Protein AF-A0A2D6MLK2-F1 (afdb_monomer_lite)

pLDDT: mean 83.23, std 15.62, range [35.62, 97.0]

Radius of gyration: 18.43 Å; chains: 1; bounding box: 39×42×41 Å

Secondary structure (DSSP, 8-state):
---HHHHTTS-HHHHHHHH--STT-HHHHHHHHHGGG----PPSS---SS----EESSSSEESSS--PPP-S-GGGT-TTHHHHHHHS------S------

Sequence (101 aa):
MPPEGARERLSEAHCTYLSMSVRHEVTLRANREAFSHFQLRPRRLVDVRELDTRSHLLGPELSCPIVLAPVGSRRAYHPDGELAVALTRRSPCSKHAPLDR

Structure (mmCIF, N/CA/C/O backbone):
data_AF-A0A2D6MLK2-F1
#
_entry.id   AF-A0A2D6MLK2-F1
#
loop_
_atom_site.group_PDB
_atom_site.id
_atom_site.type_symbol
_atom_site.label_atom_id
_atom_site.label_alt_id
_atom_site.label_comp_id
_atom_site.label_asym_id
_atom_site.label_entity_id
_atom_site.label_seq_id
_atom_site.pdbx_PDB_ins_code
_atom_site.Cartn_x
_atom_site.Cartn_y
_atom_site.Cartn_z
_atom_site.occupancy
_atom_site.B_iso_or_equiv
_atom_site.auth_seq_id
_atom_site.auth_comp_id
_atom_site.auth_asym_id
_atom_site.auth_atom_id
_atom_site.pdbx_PDB_model_num
ATOM 1 N N . MET A 1 1 ? -3.622 0.632 -13.521 1.00 55.31 1 MET A N 1
ATOM 2 C CA . MET A 1 1 ? -3.970 1.892 -14.211 1.00 55.31 1 MET A CA 1
ATOM 3 C C . MET A 1 1 ? -3.603 3.043 -13.276 1.00 55.31 1 MET A C 1
ATOM 5 O O . MET A 1 1 ? -4.064 2.992 -12.139 1.00 55.31 1 MET A O 1
ATOM 9 N N . PRO A 1 2 ? -2.732 3.987 -13.681 1.00 62.53 2 PRO A N 1
ATOM 10 C CA . PRO A 1 2 ? -2.346 5.120 -12.840 1.00 62.53 2 PRO A CA 1
ATOM 11 C C . PRO A 1 2 ? -3.523 6.098 -12.656 1.00 62.53 2 PRO A C 1
ATOM 13 O O . PRO A 1 2 ? -4.405 6.129 -13.523 1.00 62.53 2 PRO A O 1
ATOM 16 N N . PRO A 1 3 ? -3.560 6.870 -11.551 1.00 69.94 3 PRO A N 1
ATOM 17 C CA . PRO A 1 3 ? -4.631 7.831 -11.285 1.00 69.94 3 PRO A CA 1
ATOM 18 C C . PRO A 1 3 ? -4.693 8.899 -12.383 1.00 69.94 3 PRO A C 1
ATOM 20 O O . PRO A 1 3 ? -3.670 9.232 -12.980 1.00 69.94 3 PRO A O 1
ATOM 23 N N . GLU A 1 4 ? -5.887 9.435 -12.645 1.00 70.19 4 GLU A N 1
ATOM 24 C CA . GLU A 1 4 ? -6.148 10.335 -13.782 1.00 70.19 4 GLU A CA 1
ATOM 25 C C . GLU A 1 4 ? -5.171 11.519 -13.834 1.00 70.19 4 GLU A C 1
ATOM 27 O O . GLU A 1 4 ? -4.519 11.717 -14.855 1.00 70.19 4 GLU A O 1
ATOM 32 N N . GLY A 1 5 ? -4.923 12.194 -12.706 1.00 74.31 5 GLY A N 1
ATOM 33 C CA . GLY A 1 5 ? -3.979 13.321 -12.642 1.00 74.31 5 GLY A CA 1
ATOM 34 C C . GLY A 1 5 ? -2.496 12.965 -12.841 1.00 74.31 5 GLY A C 1
ATOM 35 O O . GLY A 1 5 ? -1.680 13.854 -13.075 1.00 74.31 5 GLY A O 1
ATOM 36 N N . ALA A 1 6 ? -2.114 11.685 -12.759 1.00 75.56 6 ALA A N 1
ATOM 37 C CA . ALA A 1 6 ? -0.748 11.253 -13.065 1.00 75.56 6 ALA A CA 1
ATOM 38 C C . ALA A 1 6 ? -0.534 11.033 -14.568 1.00 75.56 6 ALA A C 1
ATOM 40 O O . ALA A 1 6 ? 0.585 11.195 -15.048 1.00 75.56 6 ALA A O 1
ATOM 41 N N . ARG A 1 7 ? -1.591 10.703 -15.323 1.00 76.12 7 ARG A N 1
ATOM 42 C CA . ARG A 1 7 ? -1.486 10.462 -16.771 1.00 76.12 7 ARG A CA 1
ATOM 43 C C . ARG A 1 7 ? -1.086 11.706 -17.549 1.00 76.12 7 ARG A C 1
ATOM 45 O O . ARG A 1 7 ? -0.372 11.593 -18.532 1.00 76.12 7 ARG A O 1
ATOM 52 N N . GLU A 1 8 ? -1.531 12.871 -17.093 1.00 81.62 8 GLU A N 1
ATOM 53 C CA . GLU A 1 8 ? -1.250 14.158 -17.737 1.00 81.62 8 GLU A CA 1
ATOM 54 C C . GLU A 1 8 ? 0.195 14.630 -17.519 1.00 81.62 8 GLU A C 1
ATOM 56 O O . GLU A 1 8 ? 0.699 15.457 -18.273 1.00 81.62 8 GLU A O 1
ATOM 61 N N . ARG A 1 9 ? 0.871 14.121 -16.480 1.00 85.88 9 ARG A N 1
ATOM 62 C CA . ARG A 1 9 ? 2.193 14.600 -16.035 1.00 85.88 9 ARG A CA 1
ATOM 63 C C . ARG A 1 9 ? 3.337 13.636 -16.340 1.00 85.88 9 ARG A C 1
ATOM 65 O O . ARG A 1 9 ? 4.495 13.984 -16.127 1.00 85.88 9 ARG A O 1
ATOM 72 N N . LEU A 1 10 ? 3.026 12.423 -16.787 1.00 87.56 10 LEU A N 1
ATOM 73 C CA . LEU A 1 10 ? 3.995 11.363 -17.044 1.00 87.56 10 LEU A CA 1
ATOM 74 C C . LEU A 1 10 ? 4.019 11.010 -18.528 1.00 87.56 10 LEU A C 1
ATOM 76 O O . LEU A 1 10 ? 2.995 11.057 -19.204 1.00 87.56 10 LEU A O 1
ATOM 80 N N . SER A 1 11 ? 5.183 10.586 -19.021 1.00 89.31 11 SER A N 1
ATOM 81 C CA . SER A 1 11 ? 5.273 10.011 -20.361 1.00 89.31 11 SER A CA 1
ATOM 82 C C . SER A 1 11 ? 4.439 8.730 -20.459 1.00 89.31 11 SER A C 1
ATOM 84 O O . SER A 1 11 ? 4.245 8.005 -19.475 1.00 89.31 11 SER A O 1
ATOM 86 N N . GLU A 1 12 ? 3.986 8.407 -21.668 1.00 88.06 12 GLU A N 1
ATOM 87 C CA . GLU A 1 12 ? 3.225 7.183 -21.921 1.00 88.06 12 GLU A CA 1
ATOM 88 C C . GLU A 1 12 ? 4.014 5.922 -21.537 1.00 88.06 12 GLU A C 1
ATOM 90 O O . GLU A 1 12 ? 3.463 5.009 -20.920 1.00 88.06 12 GLU A O 1
ATOM 95 N N . ALA A 1 13 ? 5.324 5.905 -21.800 1.00 90.06 13 ALA A N 1
ATOM 96 C CA . ALA A 1 13 ? 6.207 4.806 -21.415 1.00 90.06 13 ALA A CA 1
ATOM 97 C C . ALA A 1 13 ? 6.241 4.592 -19.890 1.00 90.06 13 ALA A C 1
ATOM 99 O O . ALA A 1 13 ? 6.121 3.462 -19.416 1.00 90.06 13 ALA A O 1
ATOM 100 N N . HIS A 1 14 ? 6.347 5.672 -19.109 1.00 90.44 14 HIS A N 1
ATOM 101 C CA . HIS A 1 14 ? 6.354 5.612 -17.645 1.00 90.44 14 HIS A CA 1
ATOM 102 C C . HIS A 1 14 ? 4.989 5.189 -17.081 1.00 90.44 14 HIS A C 1
ATOM 104 O O . HIS A 1 14 ? 4.921 4.336 -16.194 1.00 90.44 14 HIS A O 1
ATOM 110 N N . CYS A 1 15 ? 3.892 5.724 -17.624 1.00 87.62 15 CYS A N 1
ATOM 111 C CA . CYS A 1 15 ? 2.539 5.291 -17.265 1.00 87.62 15 CYS A CA 1
ATOM 112 C C . CYS A 1 15 ? 2.319 3.799 -17.539 1.00 87.62 15 CYS A C 1
ATOM 114 O O . CYS A 1 15 ? 1.743 3.090 -16.709 1.00 87.62 15 CYS A O 1
ATOM 116 N N . THR A 1 16 ? 2.799 3.330 -18.688 1.00 88.88 16 THR A N 1
ATOM 117 C CA . THR A 1 16 ? 2.694 1.935 -19.111 1.00 88.88 16 THR A CA 1
ATOM 118 C C . THR A 1 16 ? 3.462 1.041 -18.144 1.00 88.88 16 THR A C 1
ATOM 120 O O . THR A 1 16 ? 2.841 0.184 -17.516 1.00 88.88 16 THR A O 1
ATOM 123 N N . TYR A 1 17 ? 4.740 1.335 -17.882 1.00 89.56 17 TYR A N 1
ATOM 124 C CA . TYR A 1 17 ? 5.570 0.575 -16.939 1.00 89.56 17 TYR A CA 1
ATOM 125 C C . TYR A 1 17 ? 4.932 0.424 -15.547 1.00 89.56 17 TYR A C 1
ATOM 127 O O . TYR A 1 17 ? 4.921 -0.672 -14.994 1.00 89.56 17 TYR A O 1
ATOM 135 N N . LEU A 1 18 ? 4.349 1.493 -14.986 1.00 88.44 18 LEU A N 1
ATOM 136 C CA . LEU A 1 18 ? 3.676 1.432 -13.677 1.00 88.44 18 LEU A CA 1
ATOM 137 C C . LEU A 1 18 ? 2.437 0.536 -13.655 1.00 88.44 18 LEU A C 1
ATOM 139 O O . LEU A 1 18 ? 2.026 0.067 -12.594 1.00 88.44 18 LEU A O 1
ATOM 143 N N . SER A 1 19 ? 1.767 0.399 -14.794 1.00 87.62 19 SER A N 1
ATOM 144 C CA . SER A 1 19 ? 0.448 -0.223 -14.871 1.00 87.62 19 SER A CA 1
ATOM 145 C C . SER A 1 19 ? 0.468 -1.677 -15.322 1.00 87.62 19 SER A C 1
ATOM 147 O O . SER A 1 19 ? -0.520 -2.370 -15.082 1.00 87.62 19 SER A O 1
ATOM 149 N N . MET A 1 20 ? 1.571 -2.105 -15.933 1.00 87.56 20 MET A N 1
ATOM 150 C CA . MET A 1 20 ? 1.740 -3.435 -16.498 1.00 87.56 20 MET A CA 1
ATOM 151 C C . MET A 1 20 ? 1.920 -4.509 -15.430 1.00 87.56 20 MET A C 1
ATOM 153 O O . MET A 1 20 ? 2.469 -4.285 -14.349 1.00 87.56 20 MET A O 1
ATOM 157 N N . SER A 1 21 ? 1.520 -5.724 -15.787 1.00 89.06 21 SER A N 1
ATOM 158 C CA . SER A 1 21 ? 1.928 -6.944 -15.097 1.00 89.06 21 SER A CA 1
ATOM 159 C C . SER A 1 21 ? 2.617 -7.911 -16.062 1.00 89.06 21 SER A C 1
ATOM 161 O O . SER A 1 21 ? 2.788 -7.638 -17.247 1.00 89.06 21 SER A O 1
ATOM 163 N N . VAL A 1 22 ? 3.073 -9.047 -15.546 1.00 88.69 22 VAL A N 1
ATOM 164 C CA . VAL A 1 22 ? 3.808 -10.037 -16.337 1.00 88.69 22 VAL A CA 1
ATOM 165 C C . VAL A 1 22 ? 2.836 -10.881 -17.170 1.00 88.69 22 VAL A C 1
ATOM 167 O O . VAL A 1 22 ? 1.807 -11.340 -16.669 1.00 88.69 22 VAL A O 1
ATOM 170 N N . ARG A 1 23 ? 3.205 -11.142 -18.435 1.00 83.62 23 ARG A N 1
ATOM 171 C CA . ARG A 1 23 ? 2.403 -11.893 -19.425 1.00 83.62 23 ARG A CA 1
ATOM 172 C C . ARG A 1 23 ? 0.987 -11.307 -19.548 1.00 83.62 23 ARG A C 1
ATOM 174 O O . ARG A 1 23 ? 0.821 -10.098 -19.542 1.00 83.62 23 ARG A O 1
ATOM 181 N N . HIS A 1 24 ? -0.038 -12.149 -19.659 1.00 85.75 24 HIS A N 1
ATOM 182 C CA . HIS A 1 24 ? -1.442 -11.763 -19.837 1.00 85.75 24 HIS A CA 1
ATOM 183 C C . HIS A 1 24 ? -2.105 -11.167 -18.576 1.00 85.75 24 HIS A C 1
ATOM 185 O O . HIS A 1 24 ? -3.317 -11.272 -18.421 1.00 85.75 24 HIS A O 1
ATOM 191 N N . GLU A 1 25 ? -1.322 -10.623 -17.638 1.00 90.31 25 GLU A N 1
ATOM 192 C CA . GLU A 1 25 ? -1.790 -9.940 -16.422 1.00 90.31 25 GLU A CA 1
ATOM 193 C C . GLU A 1 25 ? -2.745 -10.750 -15.525 1.00 90.31 25 GLU A C 1
ATOM 195 O O . GLU A 1 25 ? -3.463 -10.199 -14.689 1.00 90.31 25 GLU A O 1
ATOM 200 N N . VAL A 1 26 ? -2.731 -12.081 -15.653 1.00 93.31 26 VAL A N 1
ATOM 201 C CA . VAL A 1 26 ? -3.653 -12.982 -14.942 1.00 93.31 26 VAL A CA 1
ATOM 202 C C . VAL A 1 26 ? -3.552 -12.788 -13.430 1.00 93.31 26 VAL A C 1
ATOM 204 O O . VAL A 1 26 ? -4.574 -12.694 -12.757 1.00 93.31 26 VAL A O 1
ATOM 207 N N . THR A 1 27 ? -2.335 -12.649 -12.900 1.00 93.00 27 THR A N 1
ATOM 208 C CA . THR A 1 27 ? -2.102 -12.417 -11.467 1.00 93.00 27 THR A CA 1
ATOM 209 C C . THR A 1 27 ? -2.611 -11.051 -11.012 1.00 93.00 27 THR A C 1
ATOM 211 O O . THR A 1 27 ? -3.183 -10.938 -9.931 1.00 93.00 27 THR A O 1
ATOM 214 N N . LEU A 1 28 ? -2.454 -10.006 -11.832 1.00 93.00 28 LEU A N 1
ATOM 215 C CA . LEU A 1 28 ? -2.983 -8.678 -11.514 1.00 93.00 28 LEU A CA 1
ATOM 216 C C . LEU A 1 28 ? -4.512 -8.710 -11.414 1.00 93.00 28 LEU A C 1
ATOM 218 O O . LEU A 1 28 ? -5.078 -8.135 -10.482 1.00 93.00 28 LEU A O 1
ATOM 222 N N . ARG A 1 29 ? -5.174 -9.403 -12.347 1.00 91.94 29 ARG A N 1
ATOM 223 C CA . ARG A 1 29 ? -6.627 -9.592 -12.315 1.00 91.94 29 ARG A CA 1
ATOM 224 C C . ARG A 1 29 ? -7.054 -10.413 -11.097 1.00 91.94 29 ARG A C 1
ATOM 226 O O . ARG A 1 29 ? -7.921 -9.960 -10.356 1.00 91.94 29 ARG A O 1
ATOM 233 N N . ALA A 1 30 ? -6.386 -11.536 -10.837 1.00 94.50 30 ALA A N 1
ATOM 234 C CA . ALA A 1 30 ? -6.675 -12.397 -9.693 1.00 94.50 30 ALA A CA 1
ATOM 235 C C . ALA A 1 30 ? -6.551 -11.650 -8.353 1.00 94.50 30 ALA A C 1
ATOM 237 O O . ALA A 1 30 ? -7.435 -11.759 -7.510 1.00 94.50 30 ALA A O 1
ATOM 238 N N . ASN A 1 31 ? -5.515 -10.821 -8.173 1.00 93.88 31 ASN A N 1
ATOM 239 C CA . ASN A 1 31 ? -5.342 -10.015 -6.959 1.00 93.88 31 ASN A CA 1
ATOM 240 C C . ASN A 1 31 ? -6.511 -9.047 -6.719 1.00 93.88 31 ASN A C 1
ATOM 242 O O . ASN A 1 31 ? -6.873 -8.795 -5.574 1.00 93.88 31 ASN A O 1
ATOM 246 N N . ARG A 1 32 ? -7.098 -8.489 -7.785 1.00 93.38 32 ARG A N 1
ATOM 247 C CA . ARG A 1 32 ? -8.258 -7.589 -7.691 1.00 93.38 32 ARG A CA 1
ATOM 248 C C . ARG A 1 32 ? -9.545 -8.356 -7.415 1.00 93.38 32 ARG A C 1
ATOM 250 O O . ARG A 1 32 ? -10.306 -7.970 -6.534 1.00 93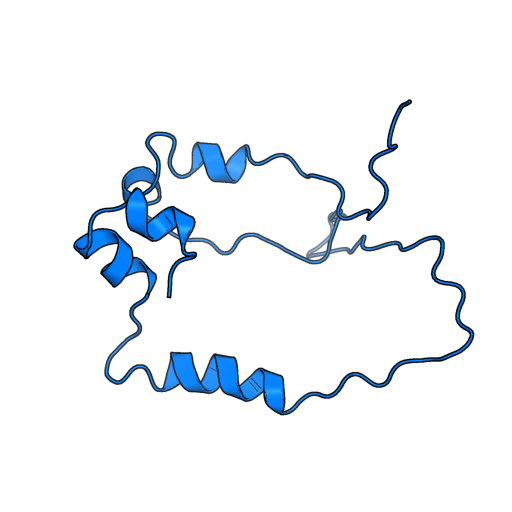.38 32 ARG A O 1
ATOM 257 N N . GLU A 1 33 ? -9.768 -9.440 -8.153 1.00 96.31 33 GLU A N 1
ATOM 258 C CA . GLU A 1 33 ? -10.942 -10.304 -7.998 1.00 96.31 33 GLU A CA 1
ATOM 259 C C . GLU A 1 33 ? -10.998 -10.923 -6.598 1.00 96.31 33 GLU A C 1
ATOM 261 O O . GLU A 1 33 ? -12.077 -10.993 -6.012 1.00 96.31 33 GLU A O 1
ATOM 266 N N . ALA A 1 34 ? -9.841 -11.248 -6.011 1.00 97.00 34 ALA A N 1
ATOM 267 C CA . ALA A 1 34 ? -9.743 -11.841 -4.684 1.00 97.00 34 ALA A CA 1
ATOM 268 C C . ALA A 1 34 ? -10.470 -11.032 -3.595 1.00 97.00 34 ALA A C 1
ATOM 270 O O . ALA A 1 34 ? -11.106 -11.611 -2.714 1.00 97.00 34 ALA A O 1
ATOM 271 N N . PHE A 1 35 ? -10.437 -9.696 -3.666 1.00 95.56 35 PHE A N 1
ATOM 272 C CA . PHE A 1 35 ? -11.127 -8.841 -2.695 1.00 95.56 35 PHE A CA 1
ATOM 273 C C . PHE A 1 35 ? -12.655 -8.938 -2.783 1.00 95.56 35 PHE A C 1
ATOM 275 O O . PHE A 1 35 ? -13.330 -8.703 -1.784 1.00 95.56 35 PHE A O 1
ATOM 282 N N . SER A 1 36 ? -13.206 -9.336 -3.933 1.00 95.12 36 SER A N 1
ATOM 283 C CA . SER A 1 36 ? -14.657 -9.491 -4.122 1.00 95.12 36 SER A CA 1
ATOM 284 C C . SER A 1 36 ? -15.220 -10.722 -3.404 1.00 95.12 36 SER A C 1
ATOM 286 O O . SER A 1 36 ? -16.429 -10.818 -3.209 1.00 95.12 36 SER A O 1
ATOM 288 N N . HIS A 1 37 ? -14.361 -11.655 -2.977 1.00 96.75 37 HIS A N 1
ATOM 289 C CA . HIS A 1 37 ? -14.772 -12.806 -2.170 1.00 96.75 37 HIS A CA 1
ATOM 290 C C . HIS A 1 37 ? -15.091 -12.439 -0.715 1.00 96.75 37 HIS A C 1
ATOM 292 O O . HIS A 1 37 ? -15.710 -13.233 -0.008 1.00 96.75 37 HIS A O 1
ATOM 298 N N . PHE A 1 38 ? -14.688 -11.251 -0.256 1.00 96.25 38 PHE A N 1
ATOM 299 C CA . PHE A 1 38 ? -14.909 -10.799 1.112 1.00 96.25 38 PHE A CA 1
ATOM 300 C C . PHE A 1 38 ? -16.041 -9.774 1.168 1.00 96.25 38 PHE A C 1
ATOM 302 O O . PHE A 1 38 ? -16.061 -8.797 0.425 1.00 96.25 38 PHE A O 1
ATOM 309 N N . GLN A 1 39 ? -16.969 -9.969 2.104 1.00 96.00 39 GLN A N 1
ATOM 310 C CA . GLN A 1 39 ? -18.025 -9.005 2.403 1.00 96.00 39 GLN A CA 1
ATOM 311 C C . GLN A 1 39 ? -17.827 -8.425 3.801 1.00 96.00 39 GLN A C 1
ATOM 313 O O . GLN A 1 39 ? -17.494 -9.135 4.752 1.00 96.00 39 GLN A O 1
ATOM 318 N N . LEU A 1 40 ? -18.067 -7.122 3.940 1.00 94.75 40 LEU A N 1
ATOM 319 C CA . LEU A 1 40 ? -18.092 -6.475 5.246 1.00 94.75 40 LEU A CA 1
ATOM 320 C C . LEU A 1 40 ? -19.430 -6.770 5.926 1.00 94.75 40 LEU A C 1
ATOM 322 O O . LEU A 1 40 ? -20.489 -6.507 5.362 1.00 94.75 40 LEU A O 1
ATOM 326 N N . ARG A 1 41 ? -19.388 -7.259 7.168 1.00 96.31 41 ARG A N 1
ATOM 327 C CA . ARG A 1 41 ? -20.569 -7.383 8.031 1.00 96.31 41 ARG A CA 1
ATOM 328 C C . ARG A 1 41 ? -20.651 -6.158 8.952 1.00 96.31 41 ARG A C 1
ATOM 330 O O . ARG A 1 41 ? -20.006 -6.164 10.005 1.00 96.31 41 ARG A O 1
ATOM 337 N N . PRO A 1 42 ? -21.401 -5.098 8.590 1.00 92.44 42 PRO A N 1
ATOM 338 C CA . PRO A 1 42 ? -21.486 -3.899 9.416 1.00 92.44 42 PRO A CA 1
ATOM 339 C C . PRO A 1 42 ? -22.170 -4.213 10.750 1.00 92.44 42 PRO A C 1
ATOM 341 O O . PRO A 1 42 ? -23.204 -4.880 10.793 1.00 92.44 42 PRO A O 1
ATOM 344 N N . ARG A 1 43 ? -21.611 -3.699 11.848 1.00 92.88 43 ARG A N 1
ATOM 345 C CA . ARG A 1 43 ? -22.234 -3.748 13.177 1.00 92.88 43 ARG A CA 1
ATOM 346 C C . ARG A 1 43 ? -23.002 -2.445 13.392 1.00 92.88 43 ARG A C 1
ATOM 348 O O . ARG A 1 43 ? -22.450 -1.368 13.184 1.00 92.88 43 ARG A O 1
ATOM 355 N N . ARG A 1 44 ? -24.290 -2.536 13.729 1.00 93.00 44 ARG A N 1
ATOM 356 C CA . ARG A 1 44 ? -25.162 -1.370 13.957 1.00 93.00 44 ARG A CA 1
ATOM 357 C C . ARG A 1 44 ? -25.100 -0.940 15.421 1.00 93.00 44 ARG A C 1
ATOM 359 O O . ARG A 1 44 ? -24.780 -1.759 16.274 1.00 93.00 44 ARG A O 1
ATOM 366 N N . LEU A 1 45 ? -25.441 0.325 15.680 1.00 92.19 45 LEU A N 1
ATOM 367 C CA . LEU A 1 45 ? -25.507 0.914 17.026 1.00 92.19 45 LEU A CA 1
ATOM 368 C C . LEU A 1 45 ? -24.175 0.879 17.802 1.00 92.19 45 LEU A C 1
ATOM 370 O O . LEU A 1 45 ? -24.168 0.915 19.027 1.00 92.19 45 LEU A O 1
ATOM 374 N N . VAL A 1 46 ? -23.048 0.817 17.089 1.00 91.00 46 VAL A N 1
ATOM 375 C CA . VAL A 1 46 ? -21.711 0.992 17.666 1.00 91.00 46 VAL A CA 1
ATOM 376 C C . VAL A 1 46 ? -21.356 2.470 17.571 1.00 91.00 46 VAL A C 1
ATOM 378 O O . VAL A 1 46 ? -21.490 3.061 16.498 1.00 91.00 46 VAL A O 1
ATOM 381 N N . ASP A 1 47 ? -20.921 3.061 18.681 1.00 90.31 47 ASP A N 1
ATOM 382 C CA . ASP A 1 47 ? -20.393 4.421 18.680 1.00 90.31 47 ASP A CA 1
ATOM 383 C C . ASP A 1 47 ? -19.080 4.469 17.887 1.00 90.31 47 ASP A C 1
ATOM 385 O O . ASP A 1 47 ? -18.135 3.742 18.182 1.00 90.31 47 ASP A O 1
ATOM 389 N N . VAL A 1 48 ? -19.054 5.299 16.849 1.00 90.12 48 VAL A N 1
ATOM 390 C CA . VAL A 1 48 ? -17.925 5.463 15.918 1.00 90.12 48 VAL A CA 1
ATOM 391 C C . VAL A 1 48 ? -17.494 6.928 15.808 1.00 90.12 48 VAL A C 1
ATOM 393 O O . VAL A 1 48 ? -16.895 7.322 14.808 1.00 90.12 48 VAL A O 1
ATOM 396 N N . ARG A 1 49 ? -17.836 7.757 16.807 1.00 89.38 49 ARG A N 1
ATOM 397 C CA . ARG A 1 49 ? -17.442 9.177 16.858 1.00 89.38 49 ARG A CA 1
ATOM 398 C C . ARG A 1 49 ? -15.928 9.346 16.944 1.00 89.38 49 ARG A C 1
ATOM 400 O O . ARG A 1 49 ? -15.372 10.218 16.287 1.00 89.38 49 ARG A O 1
ATOM 407 N N . GLU A 1 50 ? -15.273 8.478 17.707 1.00 87.44 50 GLU A N 1
ATOM 408 C CA . GLU A 1 50 ? -13.820 8.424 17.827 1.00 87.44 50 GLU A CA 1
ATOM 409 C C . GLU A 1 50 ? -13.323 7.108 17.225 1.00 87.44 50 GLU A C 1
ATOM 411 O O . GLU A 1 50 ? -13.697 6.021 17.664 1.00 87.44 50 GLU A O 1
ATOM 416 N N . LEU A 1 51 ? -12.512 7.209 16.171 1.00 87.19 51 LEU A N 1
ATOM 417 C CA . LEU A 1 51 ? -11.918 6.063 15.489 1.00 87.19 51 LEU A CA 1
ATOM 418 C C . LEU A 1 51 ? -10.417 6.067 15.738 1.00 87.19 51 LEU A C 1
ATOM 420 O O . LEU A 1 51 ? -9.721 6.988 15.308 1.00 87.19 51 LEU A O 1
ATOM 424 N N . ASP A 1 52 ? -9.930 5.010 16.378 1.00 87.81 52 ASP A N 1
ATOM 425 C CA . ASP A 1 52 ? -8.503 4.746 16.469 1.00 87.81 52 ASP A CA 1
ATOM 426 C C . ASP A 1 52 ? -8.080 3.784 15.353 1.00 87.81 52 ASP A C 1
ATOM 428 O O . ASP A 1 52 ? -8.548 2.648 15.268 1.00 87.81 52 ASP A O 1
ATOM 432 N N . THR A 1 53 ? -7.214 4.262 14.459 1.00 89.56 53 THR A N 1
ATOM 433 C CA . THR A 1 53 ? -6.637 3.461 13.374 1.00 89.56 53 THR A CA 1
ATOM 434 C C . THR A 1 53 ? -5.227 2.982 13.689 1.00 89.56 53 THR A C 1
ATOM 436 O O . THR A 1 53 ? -4.592 2.393 12.821 1.00 89.56 53 THR A O 1
ATOM 439 N N . ARG A 1 54 ? -4.684 3.258 14.874 1.00 91.00 54 ARG A N 1
ATOM 440 C CA . ARG A 1 54 ? -3.307 2.893 15.201 1.00 91.00 54 ARG A CA 1
ATOM 441 C C . ARG A 1 54 ? -3.134 1.376 15.247 1.00 91.00 54 ARG A C 1
ATOM 443 O O . ARG A 1 54 ? -4.060 0.621 15.530 1.00 91.00 54 ARG A O 1
ATOM 450 N N . SER A 1 55 ? -1.933 0.916 14.916 1.00 91.12 55 SER A N 1
ATOM 451 C CA . SER A 1 55 ? -1.615 -0.515 14.859 1.00 91.12 55 SER A CA 1
ATO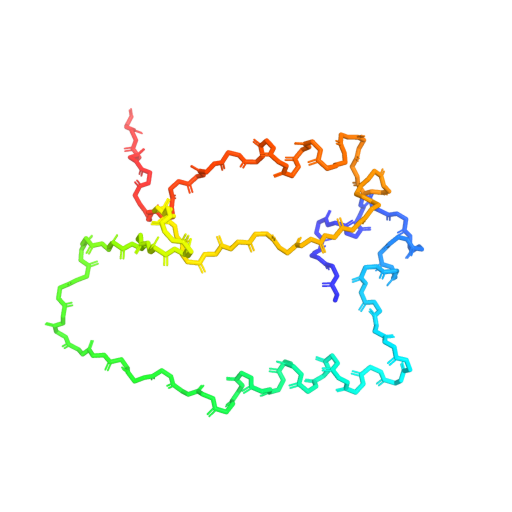M 452 C C . SER A 1 55 ? -0.141 -0.760 15.146 1.00 91.12 55 SER A C 1
ATOM 454 O O . SER A 1 55 ? 0.680 0.097 14.845 1.00 91.12 55 SER A O 1
ATOM 456 N N . HIS A 1 56 ? 0.216 -1.938 15.646 1.00 93.12 56 HIS A N 1
ATOM 457 C CA . HIS A 1 56 ? 1.616 -2.342 15.793 1.00 93.12 56 HIS A CA 1
ATOM 458 C C . HIS A 1 56 ? 2.027 -3.259 14.643 1.00 93.12 56 HIS A C 1
ATOM 460 O O . HIS A 1 56 ? 1.333 -4.230 14.344 1.00 93.12 56 HIS A O 1
ATOM 466 N N . LEU A 1 57 ? 3.173 -2.981 14.020 1.00 90.19 57 LEU A N 1
ATOM 467 C CA . LEU A 1 57 ? 3.756 -3.841 12.991 1.00 90.19 57 LEU A CA 1
ATOM 468 C C . LEU A 1 57 ? 5.227 -4.070 13.321 1.00 90.19 57 LEU A C 1
ATOM 470 O O . LEU A 1 57 ? 6.004 -3.123 13.325 1.00 90.19 57 LEU A O 1
ATOM 474 N N . LEU A 1 58 ? 5.601 -5.326 13.588 1.00 92.31 58 LEU A N 1
ATOM 475 C CA . LEU A 1 58 ? 6.972 -5.726 13.948 1.00 92.31 58 LEU A CA 1
ATOM 476 C C . LEU A 1 58 ? 7.538 -5.014 15.201 1.00 92.31 58 LEU A C 1
ATOM 478 O O . LEU A 1 58 ? 8.750 -4.872 15.331 1.00 92.31 58 LEU A O 1
ATOM 482 N N . GLY A 1 59 ? 6.674 -4.544 16.111 1.00 92.50 59 GLY A N 1
ATOM 483 C CA . GLY A 1 59 ? 7.057 -3.827 17.337 1.00 92.50 59 GLY A CA 1
ATOM 484 C C . GLY A 1 59 ? 6.576 -2.369 17.392 1.00 92.50 59 GLY A C 1
ATOM 485 O O . GLY A 1 59 ? 5.746 -2.053 18.249 1.00 92.50 59 GLY A O 1
ATOM 486 N N . PRO A 1 60 ? 7.055 -1.467 16.513 1.00 89.25 60 PRO A N 1
ATOM 487 C CA . PRO A 1 60 ? 6.694 -0.054 16.563 1.00 89.25 60 PRO A CA 1
ATOM 488 C C . PRO A 1 60 ? 5.210 0.200 16.277 1.00 89.25 60 PRO A C 1
ATOM 490 O O . PRO A 1 60 ? 4.553 -0.526 15.527 1.00 89.25 60 PRO A O 1
ATOM 493 N N . GLU A 1 61 ? 4.706 1.285 16.861 1.00 90.75 61 GLU A N 1
ATOM 494 C CA . GLU A 1 61 ? 3.362 1.799 16.616 1.00 90.75 61 GLU A CA 1
ATOM 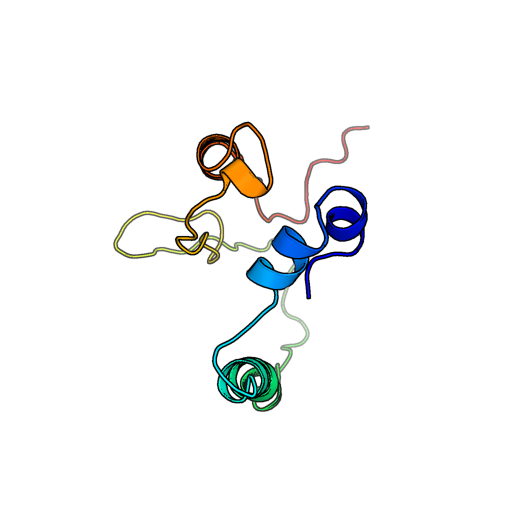495 C C . GLU A 1 61 ? 3.310 2.587 15.294 1.00 90.75 61 GLU A C 1
ATOM 497 O O . GLU A 1 61 ? 4.129 3.471 14.998 1.00 90.75 61 GLU A O 1
ATOM 502 N N . LEU A 1 62 ? 2.310 2.258 14.485 1.00 89.06 62 LEU A N 1
ATOM 503 C CA . LEU A 1 62 ? 1.934 2.933 13.254 1.00 89.06 62 LEU A CA 1
ATOM 504 C C . LEU A 1 62 ? 0.673 3.759 13.499 1.00 89.06 62 LEU A C 1
ATOM 506 O O . LEU A 1 62 ? -0.258 3.306 14.161 1.00 89.06 62 LEU A O 1
ATOM 510 N N . SER A 1 63 ? 0.598 4.943 12.889 1.00 87.94 63 SER A N 1
ATOM 511 C CA . SER A 1 63 ? -0.600 5.794 12.941 1.00 87.94 63 SER A CA 1
ATOM 512 C C . SER A 1 63 ? -1.805 5.195 12.200 1.00 87.94 63 SER A C 1
ATOM 514 O O . SER A 1 63 ? -2.946 5.564 12.474 1.00 87.94 63 SER A O 1
ATOM 516 N N . CYS A 1 64 ? -1.556 4.296 11.245 1.00 88.38 64 CYS A N 1
ATOM 517 C CA . CYS A 1 64 ? -2.562 3.532 10.510 1.00 88.38 64 CYS A CA 1
ATOM 518 C C . CYS A 1 64 ? -1.967 2.195 10.026 1.00 88.38 64 CYS A C 1
ATOM 520 O O . CYS A 1 64 ? -0.743 2.113 9.879 1.00 88.38 64 CYS A O 1
ATOM 522 N N . PRO A 1 65 ? -2.783 1.166 9.724 1.00 89.62 65 PRO A N 1
ATOM 523 C CA . PRO A 1 65 ? -2.305 -0.146 9.283 1.00 89.62 65 PRO A CA 1
ATOM 524 C C . PRO A 1 65 ? -1.965 -0.148 7.783 1.00 89.62 65 PRO A C 1
ATOM 526 O O . PRO A 1 65 ? -2.309 -1.075 7.053 1.00 89.62 65 PRO A O 1
ATOM 529 N N . ILE A 1 66 ? -1.345 0.926 7.292 1.00 89.38 66 ILE A N 1
ATOM 530 C CA . ILE A 1 66 ? -0.985 1.112 5.887 1.00 89.38 66 ILE A CA 1
ATOM 531 C C . ILE A 1 66 ? 0.490 1.477 5.824 1.00 89.38 66 ILE A C 1
ATOM 533 O O . ILE A 1 66 ? 0.959 2.386 6.508 1.00 89.38 66 ILE A O 1
ATOM 537 N N . VAL A 1 67 ? 1.215 0.769 4.964 1.00 88.75 67 VAL A N 1
ATOM 538 C CA . VAL A 1 67 ? 2.635 0.996 4.711 1.00 88.75 67 VAL A CA 1
ATOM 539 C C . VAL A 1 67 ? 2.881 1.137 3.219 1.00 88.75 67 VAL A C 1
ATOM 541 O O . VAL A 1 67 ? 2.152 0.594 2.387 1.00 88.75 67 VAL A O 1
ATOM 544 N N . LEU A 1 68 ? 3.929 1.876 2.877 1.00 89.50 68 LEU A N 1
ATOM 545 C CA . LEU A 1 68 ? 4.360 2.023 1.497 1.00 89.50 68 LEU A CA 1
ATOM 546 C C . LEU A 1 68 ? 5.134 0.775 1.074 1.00 89.50 68 LEU A C 1
ATOM 548 O O . LEU A 1 68 ? 6.143 0.426 1.685 1.00 89.50 68 LEU A O 1
ATOM 552 N N . ALA A 1 69 ? 4.674 0.122 0.008 1.00 90.38 69 ALA A N 1
ATOM 553 C CA . ALA A 1 69 ? 5.420 -0.967 -0.603 1.00 90.38 69 ALA A CA 1
ATOM 554 C C . ALA A 1 69 ? 6.749 -0.447 -1.196 1.00 90.38 69 ALA A C 1
ATOM 556 O O . ALA A 1 69 ? 6.807 0.679 -1.720 1.00 90.38 69 ALA A O 1
ATOM 557 N N . PRO A 1 70 ? 7.826 -1.250 -1.150 1.00 89.62 70 PRO A N 1
ATOM 558 C CA . PRO A 1 70 ? 9.078 -0.896 -1.800 1.00 89.62 70 PRO A CA 1
ATOM 559 C C . PRO A 1 70 ? 8.881 -0.903 -3.321 1.00 89.62 70 PRO A C 1
ATOM 561 O O . PRO A 1 70 ? 8.550 -1.924 -3.915 1.00 89.62 70 PRO A O 1
ATOM 564 N N . VAL A 1 71 ? 9.078 0.254 -3.954 1.00 90.44 71 VAL A N 1
ATOM 565 C CA . VAL A 1 71 ? 9.012 0.419 -5.418 1.00 90.44 71 VAL A CA 1
ATOM 566 C C . VAL A 1 71 ? 10.256 1.174 -5.870 1.00 90.44 71 VAL A C 1
ATOM 568 O O . VAL A 1 71 ? 10.554 2.236 -5.328 1.00 90.44 71 VAL A O 1
ATOM 571 N N . GLY A 1 72 ? 11.006 0.627 -6.820 1.00 89.38 72 GLY A N 1
ATOM 572 C CA . GLY A 1 72 ? 12.223 1.262 -7.328 1.00 89.38 72 GLY A CA 1
ATOM 573 C C . GLY A 1 72 ? 11.956 2.357 -8.361 1.00 89.38 72 GLY A C 1
ATOM 574 O O . GLY A 1 72 ? 10.840 2.510 -8.861 1.00 89.38 72 GLY A O 1
ATOM 575 N N . SER A 1 73 ? 13.020 3.076 -8.719 1.00 90.19 73 SER A N 1
ATOM 576 C CA . SER A 1 73 ? 13.060 4.002 -9.858 1.00 90.19 73 SER A CA 1
ATOM 577 C C . SER A 1 73 ? 12.062 5.160 -9.761 1.00 90.19 73 SER A C 1
ATOM 579 O O . SER A 1 73 ? 11.497 5.591 -10.767 1.00 90.19 73 SER A O 1
ATOM 581 N N . ARG A 1 74 ? 11.844 5.710 -8.558 1.00 90.62 74 ARG A N 1
ATOM 582 C CA . ARG A 1 74 ? 10.838 6.765 -8.339 1.00 90.62 74 ARG A CA 1
ATOM 583 C C . ARG A 1 74 ? 11.193 8.094 -9.011 1.00 90.62 74 ARG A C 1
ATOM 585 O O . ARG A 1 74 ? 10.291 8.868 -9.323 1.00 90.62 74 ARG A O 1
ATOM 592 N N . ARG A 1 75 ? 12.477 8.326 -9.315 1.00 91.31 75 ARG A N 1
ATOM 593 C CA . ARG A 1 75 ? 12.947 9.494 -10.087 1.00 91.31 75 ARG A CA 1
ATOM 594 C C . ARG A 1 75 ? 12.376 9.587 -11.504 1.00 91.31 75 ARG A C 1
ATOM 596 O O . ARG A 1 75 ? 12.321 10.678 -12.056 1.00 91.31 75 ARG A O 1
ATOM 603 N N . ALA A 1 76 ? 11.903 8.474 -12.069 1.00 88.75 76 ALA A N 1
ATOM 604 C CA . ALA A 1 76 ? 11.200 8.478 -13.353 1.00 88.75 76 ALA A CA 1
ATOM 605 C C . ALA A 1 76 ? 9.830 9.187 -13.285 1.00 88.75 76 ALA A C 1
ATOM 607 O O . ALA A 1 76 ? 9.285 9.569 -14.320 1.00 88.75 76 ALA A O 1
ATOM 608 N N . TYR A 1 77 ? 9.278 9.371 -12.079 1.00 89.38 77 TYR A N 1
ATOM 609 C CA . TYR A 1 77 ? 7.926 9.901 -11.86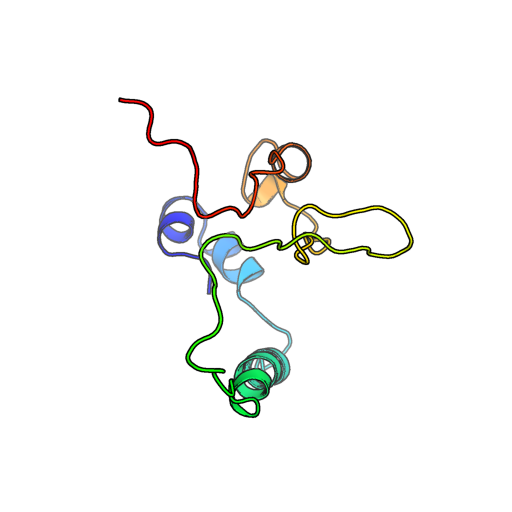4 1.00 89.38 77 TYR A CA 1
ATOM 610 C C . TYR A 1 77 ? 7.897 11.223 -11.094 1.00 89.38 77 TYR A C 1
ATOM 612 O O . TYR A 1 77 ? 6.916 11.956 -11.175 1.00 89.38 77 TYR A O 1
ATOM 620 N N . HIS A 1 78 ? 8.950 11.529 -10.336 1.00 90.25 78 HIS A N 1
ATOM 621 C CA . HIS A 1 78 ? 9.103 12.787 -9.614 1.00 90.25 78 HIS A CA 1
ATOM 622 C C . HIS A 1 78 ? 10.595 13.093 -9.428 1.00 90.25 78 HIS A C 1
ATOM 624 O O . HIS A 1 78 ? 11.322 12.171 -9.060 1.00 90.25 78 HIS A O 1
ATOM 630 N N . PRO A 1 79 ? 11.075 14.340 -9.605 1.00 90.38 79 PRO A N 1
ATOM 631 C CA . PRO A 1 79 ? 12.502 14.670 -9.487 1.00 90.38 79 PRO A CA 1
ATOM 632 C C . PRO A 1 79 ? 13.117 14.245 -8.142 1.00 90.38 79 PRO A C 1
ATOM 634 O O . PRO A 1 79 ? 14.200 13.661 -8.111 1.00 90.38 79 PRO A O 1
ATOM 637 N N . ASP A 1 80 ? 12.384 14.431 -7.043 1.00 91.31 80 ASP A N 1
ATOM 638 C CA . ASP A 1 80 ? 12.837 14.040 -5.697 1.00 91.31 80 ASP A CA 1
ATOM 639 C C . ASP A 1 80 ? 12.803 12.519 -5.444 1.00 91.31 80 ASP A C 1
ATOM 641 O O . ASP A 1 80 ? 13.339 12.035 -4.446 1.00 91.31 80 ASP A O 1
ATOM 645 N N . GLY A 1 81 ? 12.169 11.746 -6.333 1.00 91.38 81 GLY A N 1
ATOM 646 C CA . GLY A 1 81 ? 12.116 10.287 -6.298 1.00 91.38 81 GLY A CA 1
ATOM 647 C C . GLY A 1 81 ? 11.734 9.692 -4.941 1.00 91.38 81 GLY A C 1
ATOM 648 O O . GLY A 1 81 ? 10.684 9.985 -4.369 1.00 91.38 81 GLY A O 1
ATOM 649 N N . GLU A 1 82 ? 12.586 8.804 -4.437 1.00 90.94 82 GLU A N 1
ATOM 650 C CA . GLU A 1 82 ? 12.419 8.098 -3.169 1.00 90.94 82 GLU A CA 1
ATOM 651 C C . GLU A 1 82 ? 12.366 9.050 -1.967 1.00 90.94 82 GLU A C 1
ATOM 653 O O . GLU A 1 82 ? 11.672 8.743 -0.997 1.00 90.94 82 GLU A O 1
ATOM 658 N N . LEU A 1 83 ? 13.037 10.208 -2.032 1.00 91.25 83 LEU A N 1
ATOM 659 C CA . LEU A 1 83 ? 13.031 11.187 -0.943 1.00 91.25 83 LEU A CA 1
ATOM 660 C C . LEU A 1 83 ? 11.645 11.797 -0.758 1.00 91.25 83 LEU A C 1
ATOM 662 O O . LEU A 1 83 ? 11.176 11.857 0.372 1.00 91.25 83 LEU A O 1
ATOM 666 N N . ALA A 1 84 ? 10.944 12.164 -1.837 1.00 89.25 84 ALA A N 1
ATOM 667 C CA . ALA A 1 84 ? 9.570 12.667 -1.724 1.00 89.25 84 ALA A CA 1
ATOM 668 C C . ALA A 1 84 ? 8.638 11.647 -1.054 1.00 89.25 84 ALA A C 1
ATOM 670 O O . ALA A 1 84 ? 7.798 12.004 -0.228 1.00 89.25 84 ALA A O 1
ATOM 671 N N . VAL A 1 85 ? 8.817 10.361 -1.360 1.00 89.00 85 VAL A N 1
ATOM 672 C CA . VAL A 1 85 ? 8.023 9.281 -0.762 1.00 89.00 85 VAL A CA 1
ATOM 673 C C . VAL A 1 85 ? 8.386 9.061 0.711 1.00 89.00 85 VAL A C 1
ATOM 675 O O . VAL A 1 85 ? 7.490 8.903 1.535 1.00 89.00 85 VAL A O 1
ATOM 678 N N . ALA A 1 86 ? 9.671 9.10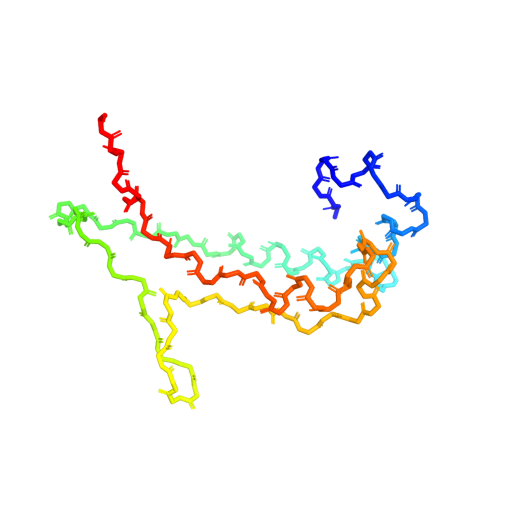5 1.067 1.00 86.62 86 ALA A N 1
ATOM 679 C CA . ALA A 1 86 ? 10.127 8.973 2.453 1.00 86.62 86 ALA A CA 1
ATOM 680 C C . ALA A 1 86 ? 9.720 10.170 3.330 1.00 86.62 86 ALA A C 1
ATOM 682 O O . ALA A 1 86 ? 9.400 10.006 4.505 1.00 86.62 86 ALA A O 1
ATOM 683 N N . LEU 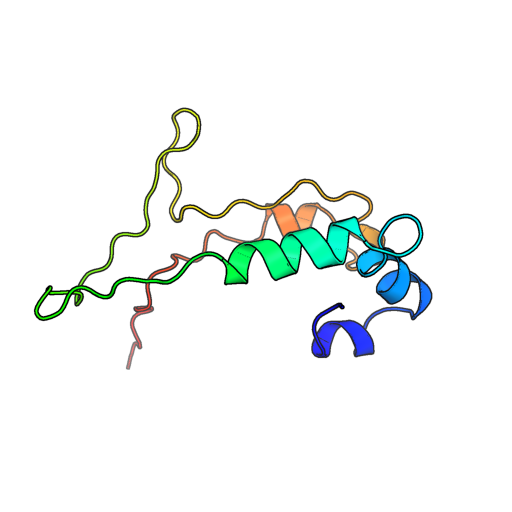A 1 87 ? 9.716 11.369 2.745 1.00 83.44 87 LEU A N 1
ATOM 684 C CA . LEU A 1 87 ? 9.340 12.619 3.401 1.00 83.44 87 LEU A CA 1
ATOM 685 C C . LEU A 1 87 ? 7.832 12.863 3.404 1.00 83.44 87 LEU A C 1
ATOM 687 O O . LEU A 1 87 ? 7.390 13.816 4.049 1.00 83.44 87 LEU A O 1
ATOM 691 N N . THR A 1 88 ? 7.039 12.030 2.714 1.00 75.81 88 THR A N 1
ATOM 692 C CA . THR A 1 88 ? 5.578 12.108 2.779 1.00 75.81 88 THR A CA 1
ATOM 693 C C . THR A 1 88 ? 5.171 11.949 4.239 1.00 75.81 88 THR A C 1
ATOM 695 O O . THR A 1 88 ? 5.247 10.872 4.832 1.00 75.81 88 THR A O 1
ATOM 698 N N . ARG A 1 89 ? 4.823 13.086 4.845 1.00 54.41 89 ARG A N 1
ATOM 699 C CA . ARG A 1 89 ? 4.579 13.221 6.276 1.00 54.41 89 ARG A CA 1
ATOM 700 C C . ARG A 1 89 ? 3.447 12.278 6.672 1.00 54.41 89 ARG A C 1
ATOM 702 O O . ARG A 1 89 ? 2.474 12.149 5.932 1.00 54.41 89 ARG A O 1
ATOM 709 N N . ARG A 1 90 ? 3.563 11.638 7.844 1.00 57.56 90 ARG A N 1
ATOM 710 C CA . ARG A 1 90 ? 2.483 10.855 8.467 1.00 57.56 90 ARG A CA 1
ATOM 711 C C . ARG A 1 90 ? 1.292 11.781 8.739 1.00 57.56 90 ARG A C 1
ATOM 713 O O . ARG A 1 90 ? 1.154 12.306 9.840 1.00 57.56 90 ARG A O 1
ATOM 720 N N . SER A 1 91 ? 0.460 12.034 7.738 1.00 53.66 91 SER A N 1
ATOM 721 C CA . SER A 1 91 ? -0.841 12.654 7.947 1.00 53.66 91 SER A CA 1
ATOM 722 C C . SER A 1 91 ? -1.645 11.700 8.831 1.00 53.66 91 SER A C 1
ATOM 724 O O . SER A 1 91 ? -1.723 10.510 8.502 1.00 53.66 91 SER A O 1
ATOM 726 N N . PRO A 1 92 ? -2.190 12.151 9.973 1.00 54.78 92 PRO A N 1
ATOM 727 C CA . PRO A 1 92 ? -3.075 11.305 10.754 1.00 54.78 92 PRO A CA 1
ATOM 728 C C . PRO A 1 92 ? -4.251 10.894 9.868 1.00 54.78 92 PRO A C 1
ATOM 730 O O . PRO A 1 92 ? -4.830 11.714 9.161 1.00 54.78 92 PRO A O 1
ATOM 733 N N . CYS A 1 93 ? -4.598 9.610 9.897 1.00 52.94 93 CYS A N 1
ATOM 734 C CA . CYS A 1 93 ? -5.731 9.067 9.147 1.00 52.94 93 CYS A CA 1
ATOM 735 C C . CYS A 1 93 ? -7.085 9.461 9.783 1.00 52.94 93 CYS A C 1
ATOM 737 O O . CYS A 1 93 ? -8.128 8.912 9.427 1.00 52.94 93 CYS A O 1
ATOM 739 N N . SER A 1 94 ? -7.086 10.396 10.745 1.00 52.34 94 SER A N 1
ATOM 740 C CA . SER A 1 94 ? -8.302 10.869 11.390 1.00 52.34 94 SER A CA 1
ATOM 741 C C . SER A 1 94 ? -9.113 11.699 10.399 1.00 52.34 94 SER A C 1
ATOM 743 O O . SER A 1 94 ? -8.615 12.612 9.743 1.00 52.34 94 SER A O 1
ATOM 745 N N . LYS A 1 95 ? -10.417 11.424 10.335 1.00 46.62 95 LYS A N 1
ATOM 746 C CA . LYS A 1 95 ? -11.386 12.243 9.587 1.00 46.62 95 LYS A CA 1
ATOM 747 C C . LYS A 1 95 ? -11.577 13.649 10.183 1.00 46.62 95 LYS A C 1
ATOM 749 O O . LYS A 1 95 ? -12.344 14.440 9.648 1.00 46.62 95 LYS A O 1
ATOM 754 N N . HIS A 1 96 ? -10.872 13.958 11.270 1.00 45.69 96 HIS A N 1
ATOM 755 C CA . HIS A 1 96 ? -10.880 15.240 11.953 1.00 45.69 96 HIS A CA 1
ATOM 756 C C . HIS A 1 96 ? -9.485 15.858 11.873 1.00 45.69 96 HIS A C 1
ATOM 758 O O . HIS A 1 96 ? -8.702 15.797 12.820 1.00 45.69 96 HIS A O 1
ATOM 764 N N . ALA A 1 97 ? -9.179 16.469 10.730 1.00 38.62 97 ALA A N 1
ATOM 765 C CA . ALA A 1 97 ? -8.467 17.735 10.810 1.00 38.62 97 ALA A CA 1
ATOM 766 C C . ALA A 1 97 ? -9.422 18.710 11.524 1.00 38.62 97 ALA A C 1
ATOM 768 O O . ALA A 1 97 ? -10.604 18.729 11.160 1.00 38.62 97 ALA A O 1
ATOM 769 N N . PRO A 1 98 ? -8.994 19.467 12.550 1.00 37.19 98 PRO A N 1
ATOM 770 C CA . PRO A 1 98 ? -9.812 20.567 13.030 1.00 37.19 98 PRO A CA 1
ATOM 771 C C . PRO A 1 98 ? -10.049 21.489 11.831 1.00 37.19 98 PRO A C 1
ATOM 773 O O . PRO A 1 98 ? -9.108 22.042 11.266 1.00 37.19 98 PRO A O 1
ATOM 776 N N . LEU A 1 99 ? -11.306 21.584 11.397 1.00 42.69 99 LEU A N 1
ATOM 777 C CA . LEU A 1 99 ? -11.771 22.730 10.633 1.00 42.69 99 LEU A CA 1
ATOM 778 C C . LEU A 1 99 ? -11.699 23.898 11.613 1.00 42.69 99 LEU A C 1
ATOM 780 O O . LEU A 1 99 ? -12.642 24.134 12.369 1.00 42.69 99 LEU A O 1
ATOM 784 N N . ASP A 1 100 ? -10.523 24.517 11.688 1.00 35.62 100 ASP A N 1
ATOM 785 C CA . ASP A 1 100 ? -10.370 25.793 12.364 1.00 35.62 100 ASP A CA 1
ATOM 786 C C . ASP A 1 100 ? -11.214 26.825 11.612 1.00 35.62 100 ASP A C 1
ATOM 788 O O . ASP A 1 100 ? -11.294 26.798 10.377 1.00 35.62 100 ASP A O 1
ATOM 792 N N . ARG A 1 101 ? -11.927 27.632 12.391 1.00 37.12 101 ARG A N 1
ATOM 793 C CA . ARG A 1 101 ? -12.827 28.683 11.919 1.00 37.12 101 ARG A CA 1
ATOM 794 C C . ARG A 1 101 ? -12.040 29.912 11.499 1.00 37.12 101 ARG A C 1
ATOM 796 O O . ARG A 1 101 ? -11.016 30.199 12.150 1.00 37.12 101 ARG A O 1
#

Foldseek 3Di:
DDDPVLVVVADPVVVDVVPDDPDPCPVVVCVVVVCVVDDDDDDPPDDPVDDQQWDDDPHDIDLHPDDDDDDPDQCNRPVCGVVCVVPPDRDRPDPDPPPDD